Protein AF-A0A286IT12-F1 (afdb_monomer)

Sequence (92 aa):
MARIDINKPYEEFLKSQVEAGLFRSITAAAEDAIRRQMEDYENRRINSVLAEIAKGEADVLDGKTQVYSAELMSDIVKSSREEVRKKSQASV

Foldseek 3Di:
DDDDDDDPVVQVVLVVCVVVVVDVDSVRVVVVVVVVVVVVVVVVVVVVVVVVVVVVVVCVVVVVDDDDDPCVVVVVVVVVVVVVVVVVVVVD

Mean predicted aligned error: 8.27 Å

Secondary structure (DSSP, 8-state):
----PPPHHHHHHHHHHHHTTS-SSHHHHHHHHHHHHHHHHHHHHHHHHHHHHHHHHHHHHTT------TTHHHHHHHHHHHHHHHHHHTT-

Radius of gyration: 25.92 Å; Cα contacts (8 Å, |Δi|>4): 21; chains: 1; bounding box: 49×42×61 Å

pLDDT: mean 90.96, std 9.35, range [49.28, 97.62]

Solvent-accessible surface area (backbone atoms only — not comparable to full-atom values): 5444 Å² total; per-residue (Å²): 130,88,83,82,87,68,59,66,73,59,48,54,51,38,46,52,41,30,76,71,64,77,29,99,35,52,66,58,47,51,51,50,53,52,51,51,51,53,51,52,52,50,49,50,54,51,49,54,52,51,50,53,48,53,49,49,52,50,33,54,75,71,60,71,67,76,82,91,55,97,57,44,68,61,52,53,54,52,52,51,52,51,52,55,52,52,55,65,63,72,76,113

Structure (mmCIF, N/CA/C/O backbo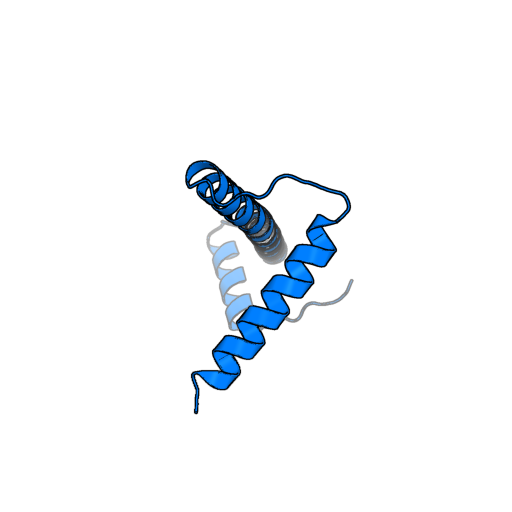ne):
data_AF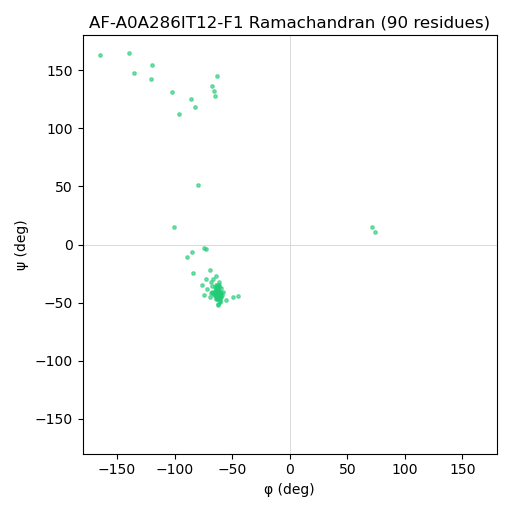-A0A286IT12-F1
#
_entry.id   AF-A0A286IT12-F1
#
loop_
_atom_site.group_PDB
_atom_site.id
_atom_site.type_symbol
_atom_site.label_atom_id
_atom_site.label_alt_id
_atom_site.label_comp_id
_atom_site.label_asym_id
_atom_site.label_entity_id
_atom_site.label_seq_id
_atom_site.pdbx_PDB_ins_code
_atom_site.Cartn_x
_atom_site.Cartn_y
_atom_site.Cartn_z
_atom_site.occupancy
_atom_site.B_iso_or_equiv
_atom_site.auth_seq_id
_atom_site.auth_comp_id
_atom_site.auth_asym_id
_atom_site.auth_atom_id
_atom_site.pdbx_PDB_model_num
ATOM 1 N N . MET A 1 1 ? 25.521 17.787 -5.384 1.00 52.12 1 MET A N 1
ATOM 2 C CA . MET A 1 1 ? 24.607 16.627 -5.495 1.00 52.12 1 MET A CA 1
ATOM 3 C C . MET A 1 1 ? 25.306 15.419 -4.905 1.00 52.12 1 MET A C 1
ATOM 5 O O . MET A 1 1 ? 26.480 15.232 -5.201 1.00 52.12 1 MET A O 1
ATOM 9 N N . ALA A 1 2 ? 24.631 14.654 -4.045 1.00 72.00 2 ALA A N 1
ATOM 10 C CA . ALA A 1 2 ? 25.167 13.386 -3.556 1.00 72.00 2 ALA A CA 1
ATOM 11 C C . ALA A 1 2 ? 25.222 12.380 -4.716 1.00 72.00 2 ALA A C 1
ATOM 13 O O . ALA A 1 2 ? 24.296 12.324 -5.525 1.00 72.00 2 ALA A O 1
ATOM 14 N N . ARG A 1 3 ? 26.320 11.631 -4.824 1.00 78.06 3 ARG A N 1
ATOM 15 C CA . ARG A 1 3 ? 26.474 10.574 -5.826 1.00 78.06 3 ARG A CA 1
ATOM 16 C C . ARG A 1 3 ? 25.865 9.296 -5.257 1.00 78.06 3 ARG A C 1
ATOM 18 O O . ARG A 1 3 ? 26.214 8.908 -4.147 1.00 78.06 3 ARG A O 1
ATOM 25 N N . ILE A 1 4 ? 24.935 8.689 -5.988 1.00 78.50 4 ILE A N 1
ATOM 26 C CA . ILE A 1 4 ? 24.367 7.386 -5.636 1.00 78.50 4 ILE A CA 1
ATOM 27 C C . ILE A 1 4 ? 25.152 6.346 -6.425 1.00 78.50 4 ILE A C 1
ATOM 29 O O . ILE A 1 4 ? 25.063 6.314 -7.653 1.00 78.50 4 ILE A O 1
ATOM 33 N N . ASP A 1 5 ? 25.931 5.528 -5.724 1.00 84.75 5 ASP A N 1
ATOM 34 C CA . ASP A 1 5 ? 26.612 4.392 -6.334 1.00 84.75 5 ASP A CA 1
ATOM 35 C C . ASP A 1 5 ? 25.632 3.219 -6.420 1.00 84.75 5 ASP A C 1
ATOM 37 O O . ASP A 1 5 ? 25.097 2.743 -5.418 1.00 84.75 5 ASP A O 1
ATOM 41 N N . ILE A 1 6 ? 25.355 2.793 -7.650 1.00 85.50 6 ILE A N 1
ATOM 42 C CA . ILE A 1 6 ? 24.410 1.723 -7.959 1.00 85.50 6 ILE A CA 1
ATOM 43 C C . ILE A 1 6 ? 25.214 0.458 -8.265 1.00 85.50 6 ILE A C 1
ATOM 45 O O . ILE A 1 6 ? 26.150 0.491 -9.060 1.00 85.50 6 ILE A O 1
ATOM 49 N N . ASN A 1 7 ? 24.852 -0.674 -7.652 1.00 90.81 7 ASN A N 1
ATOM 50 C CA . ASN A 1 7 ? 25.532 -1.939 -7.934 1.00 90.81 7 ASN A CA 1
ATOM 51 C C . ASN A 1 7 ? 25.343 -2.351 -9.402 1.00 90.81 7 ASN A C 1
ATOM 53 O O . ASN A 1 7 ? 24.262 -2.187 -9.971 1.00 90.81 7 ASN A O 1
ATOM 57 N N . LYS A 1 8 ? 26.380 -2.977 -9.969 1.00 91.06 8 LYS A N 1
ATOM 58 C CA . LYS A 1 8 ? 26.468 -3.349 -11.389 1.00 91.06 8 LYS A CA 1
ATOM 59 C C . LYS A 1 8 ? 25.202 -4.006 -11.976 1.00 91.06 8 LYS A C 1
ATOM 61 O O . LYS A 1 8 ? 24.786 -3.558 -13.039 1.00 91.06 8 LYS A O 1
ATOM 66 N N . PRO A 1 9 ? 24.525 -4.969 -11.312 1.00 93.44 9 PRO A N 1
ATOM 67 C CA . PRO A 1 9 ? 23.316 -5.580 -11.879 1.00 93.44 9 PRO A CA 1
ATOM 68 C C . PRO A 1 9 ? 22.168 -4.584 -12.096 1.00 93.44 9 PRO A C 1
ATOM 70 O O . PRO A 1 9 ? 21.441 -4.664 -13.082 1.00 93.44 9 PRO A O 1
ATOM 73 N N . TYR A 1 10 ? 22.007 -3.620 -11.188 1.00 93.25 10 TYR A N 1
ATOM 74 C CA . TYR A 1 10 ? 20.966 -2.599 -11.302 1.00 93.25 10 TYR A CA 1
ATOM 75 C C . TYR A 1 10 ? 21.343 -1.537 -12.335 1.00 93.25 10 TYR A C 1
ATOM 77 O O . TYR A 1 10 ? 20.478 -1.046 -13.051 1.00 93.25 10 TYR A O 1
ATOM 85 N N . GLU A 1 11 ? 22.630 -1.206 -12.454 1.00 93.25 11 GLU A N 1
ATOM 86 C CA . GLU A 1 11 ? 23.115 -0.307 -13.502 1.00 93.25 11 GLU A CA 1
ATOM 87 C C . GLU A 1 11 ? 22.905 -0.909 -14.902 1.00 93.25 11 GLU A C 1
ATOM 89 O O . GLU A 1 11 ? 22.419 -0.220 -15.797 1.00 93.25 11 GLU A O 1
ATOM 94 N N . GLU A 1 12 ? 23.219 -2.195 -15.086 1.00 95.50 12 GLU A N 1
ATOM 95 C CA . GLU A 1 12 ? 22.979 -2.934 -16.334 1.00 95.50 12 GLU A CA 1
ATOM 96 C C . GLU A 1 12 ? 21.490 -2.996 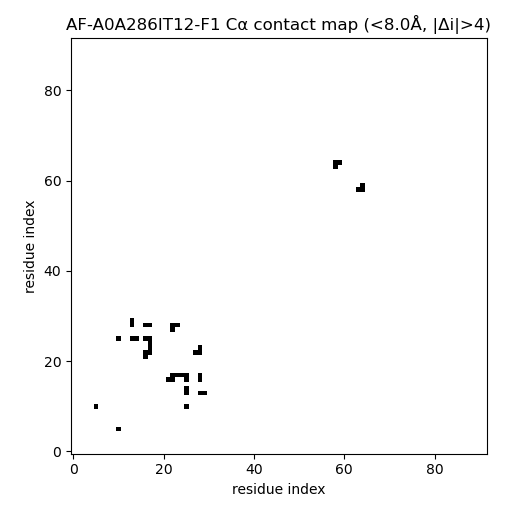-16.679 1.00 95.50 12 GLU A C 1
ATOM 98 O O . GLU A 1 12 ? 21.112 -2.762 -17.826 1.00 95.50 12 GLU A O 1
ATOM 103 N N . PHE A 1 13 ? 20.633 -3.225 -15.682 1.00 95.62 13 PHE A N 1
ATOM 104 C CA . PHE A 1 13 ? 19.188 -3.173 -15.873 1.00 95.62 13 PHE A CA 1
ATOM 105 C C . PHE A 1 13 ? 18.708 -1.775 -16.288 1.00 95.62 13 PHE A C 1
ATOM 107 O O . PHE A 1 13 ? 17.949 -1.637 -17.239 1.00 95.62 13 PHE A O 1
ATOM 114 N N . LEU A 1 14 ? 19.164 -0.706 -15.631 1.00 94.69 14 LEU A N 1
ATOM 115 C CA . LEU A 1 14 ? 18.769 0.652 -16.021 1.00 94.69 14 LEU A CA 1
ATOM 116 C C . LEU A 1 14 ? 19.273 1.015 -17.426 1.00 94.69 14 LEU A C 1
ATOM 118 O O . LEU A 1 14 ? 18.575 1.711 -18.162 1.00 94.69 14 LEU A O 1
ATOM 122 N N . LYS A 1 15 ? 20.457 0.526 -17.816 1.00 95.38 15 LYS A N 1
ATOM 123 C CA . LYS A 1 15 ? 20.990 0.674 -19.177 1.00 95.38 15 LYS A CA 1
ATOM 124 C C . LYS A 1 15 ? 20.114 -0.027 -20.209 1.00 95.38 15 LYS A C 1
ATOM 126 O O . LYS A 1 15 ? 19.749 0.615 -21.190 1.00 95.38 15 LYS A O 1
ATOM 131 N N . SER A 1 16 ? 19.704 -1.274 -19.969 1.00 97.19 16 SER A N 1
ATOM 132 C CA . SER A 1 16 ? 18.859 -2.009 -20.922 1.00 97.19 16 SER A CA 1
ATOM 133 C C . SER A 1 16 ? 17.504 -1.330 -21.148 1.00 97.19 16 SER A C 1
ATOM 135 O O . SER A 1 16 ? 16.993 -1.323 -22.266 1.00 97.19 16 SER A O 1
ATOM 137 N N . GLN A 1 17 ? 16.953 -0.666 -20.127 1.00 96.81 17 GLN A N 1
ATOM 138 C CA . GLN A 1 17 ? 15.711 0.104 -20.247 1.00 96.81 17 GLN A CA 1
ATOM 139 C C . GLN A 1 17 ? 15.875 1.361 -21.124 1.00 96.81 17 GLN A C 1
ATOM 141 O O . GLN A 1 17 ? 14.940 1.760 -21.820 1.00 96.81 17 GLN A O 1
ATOM 146 N N . VAL A 1 18 ? 17.057 1.985 -21.115 1.00 96.62 18 VAL A N 1
ATOM 147 C CA . VAL A 1 18 ? 17.387 3.111 -22.008 1.00 96.62 18 VAL A CA 1
ATOM 148 C C . VAL A 1 18 ? 17.641 2.618 -23.430 1.00 96.62 18 VAL A C 1
ATOM 150 O O . VAL A 1 18 ? 17.128 3.206 -24.377 1.00 96.62 18 VAL A O 1
ATOM 153 N N . GLU A 1 19 ? 18.381 1.520 -23.588 1.00 96.94 19 GLU A N 1
ATOM 154 C CA . GLU A 1 19 ? 18.651 0.894 -24.890 1.00 96.94 19 GLU A CA 1
ATOM 155 C C . GLU A 1 19 ? 17.365 0.421 -25.581 1.00 96.94 19 GLU A C 1
ATOM 157 O O . GLU A 1 19 ? 17.227 0.558 -26.794 1.00 96.94 19 GLU A O 1
ATOM 162 N N . ALA A 1 20 ? 16.383 -0.047 -24.806 1.00 96.81 20 ALA A N 1
ATOM 163 C CA . ALA A 1 20 ? 15.045 -0.384 -25.289 1.00 96.81 20 ALA A CA 1
ATOM 164 C C . ALA A 1 20 ? 14.180 0.845 -25.644 1.00 96.81 20 ALA A C 1
ATOM 166 O O . ALA A 1 20 ? 13.045 0.687 -26.093 1.00 96.81 20 ALA A O 1
ATOM 167 N N . GLY A 1 21 ? 14.673 2.068 -25.423 1.00 95.88 21 GLY A N 1
ATOM 168 C CA . GLY A 1 21 ? 13.953 3.311 -25.706 1.00 95.88 21 GLY A CA 1
ATOM 169 C C . GLY A 1 21 ? 12.829 3.641 -24.720 1.00 95.88 21 GLY A C 1
ATOM 170 O O . GLY A 1 21 ? 12.053 4.561 -24.974 1.00 95.88 21 GLY A O 1
ATOM 171 N N . LEU A 1 22 ? 12.728 2.928 -23.591 1.00 95.69 22 LEU A N 1
ATOM 172 C CA . LEU A 1 22 ? 11.688 3.165 -22.579 1.00 95.69 22 LEU A CA 1
ATOM 173 C C . LEU A 1 22 ? 11.946 4.448 -21.781 1.00 95.69 22 LEU A C 1
ATOM 175 O O . LEU A 1 22 ? 11.007 5.099 -21.327 1.00 95.69 22 LEU A O 1
ATOM 179 N N . PHE A 1 23 ? 13.218 4.825 -21.623 1.00 96.94 23 PHE A N 1
ATOM 180 C CA . PHE A 1 23 ? 13.625 6.042 -20.928 1.00 96.94 23 PHE A CA 1
ATOM 181 C C . PHE A 1 23 ? 14.708 6.791 -21.697 1.00 96.94 23 PHE A C 1
ATOM 183 O O . PHE A 1 23 ? 15.589 6.200 -22.311 1.00 96.94 23 PHE A O 1
ATOM 190 N N . ARG A 1 24 ? 14.690 8.123 -21.582 1.00 94.56 24 ARG A N 1
ATOM 191 C CA . ARG A 1 24 ? 15.694 9.013 -22.193 1.00 94.56 24 ARG A CA 1
ATOM 192 C C . ARG A 1 24 ? 17.091 8.911 -21.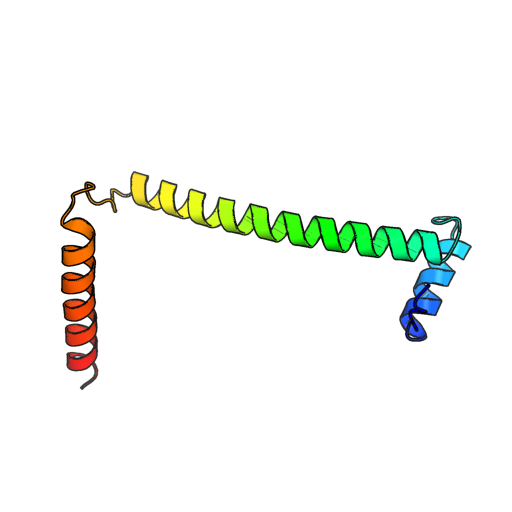565 1.00 94.56 24 ARG A C 1
ATOM 194 O O . ARG A 1 24 ? 18.059 9.362 -22.166 1.00 94.56 24 ARG A O 1
ATOM 201 N N . SER A 1 25 ? 17.189 8.423 -20.327 1.00 95.56 25 SER A N 1
ATOM 202 C CA . SER A 1 25 ? 18.445 8.295 -19.581 1.00 95.56 25 SER A CA 1
ATOM 203 C C . SER A 1 25 ? 18.290 7.379 -18.364 1.00 95.56 25 SER A C 1
ATOM 205 O O . SER A 1 25 ? 17.178 7.156 -17.882 1.00 95.56 25 SER A O 1
ATOM 207 N N . ILE A 1 26 ? 19.422 6.909 -17.826 1.00 93.19 26 ILE A N 1
ATOM 208 C CA . ILE A 1 26 ? 19.485 6.116 -16.585 1.00 93.19 26 ILE A CA 1
ATOM 209 C C . ILE A 1 26 ? 18.863 6.892 -15.4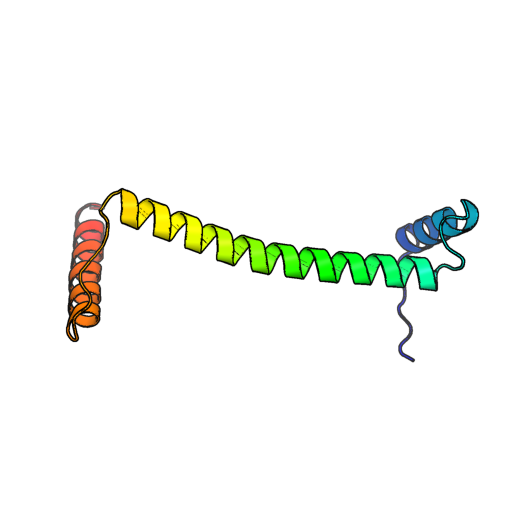19 1.00 93.19 26 ILE A C 1
ATOM 211 O O . ILE A 1 26 ? 18.121 6.324 -14.624 1.00 93.19 26 ILE A O 1
ATOM 215 N N . THR A 1 27 ? 19.118 8.202 -15.337 1.00 92.94 27 THR A N 1
ATOM 216 C CA . THR A 1 27 ? 18.542 9.069 -14.300 1.00 92.94 27 THR A CA 1
ATOM 217 C C . THR A 1 27 ? 17.019 9.089 -14.365 1.00 92.94 27 THR A C 1
ATOM 219 O O . THR A 1 27 ? 16.384 8.913 -13.336 1.00 92.94 27 THR A O 1
ATOM 222 N N . ALA A 1 28 ? 16.430 9.218 -15.559 1.00 93.75 28 ALA A N 1
ATOM 223 C CA . ALA A 1 28 ? 14.974 9.212 -15.709 1.00 93.75 28 ALA A CA 1
ATOM 224 C C . ALA A 1 28 ? 14.357 7.860 -15.307 1.00 93.75 28 ALA A C 1
ATOM 226 O O . ALA A 1 28 ? 13.303 7.827 -14.677 1.00 93.75 28 ALA A O 1
ATOM 227 N N . ALA A 1 29 ? 15.030 6.751 -15.629 1.00 94.69 29 ALA A N 1
ATOM 228 C CA . ALA A 1 29 ? 14.607 5.418 -15.203 1.00 94.69 29 ALA A CA 1
ATOM 229 C C . ALA A 1 29 ? 14.692 5.244 -13.673 1.00 94.69 29 ALA A C 1
ATOM 231 O O . ALA A 1 29 ? 13.786 4.682 -13.059 1.00 94.69 29 ALA A O 1
ATOM 232 N N . ALA A 1 30 ? 15.752 5.760 -13.043 1.00 93.62 30 ALA A N 1
ATOM 233 C CA . ALA A 1 30 ? 15.924 5.714 -11.592 1.00 93.62 30 ALA A CA 1
ATOM 234 C C . ALA A 1 30 ? 14.908 6.603 -10.850 1.00 93.62 30 ALA A C 1
ATOM 236 O O . ALA A 1 30 ? 14.342 6.176 -9.846 1.00 93.62 30 ALA A O 1
ATOM 237 N N . GLU A 1 31 ? 14.635 7.810 -11.353 1.00 94.25 31 GLU A N 1
ATOM 238 C CA . GLU A 1 31 ? 13.601 8.704 -10.817 1.00 94.25 31 GLU A CA 1
ATOM 239 C C . GLU A 1 31 ? 12.211 8.056 -10.880 1.00 94.25 31 GLU A C 1
ATOM 241 O O . GLU A 1 31 ? 11.470 8.107 -9.898 1.00 94.25 31 GLU A O 1
ATOM 246 N N . ASP A 1 32 ? 11.871 7.387 -11.990 1.00 95.81 32 ASP A N 1
ATOM 247 C CA . ASP A 1 32 ? 10.604 6.657 -12.112 1.00 95.81 32 ASP A CA 1
ATOM 248 C C . ASP A 1 32 ? 10.509 5.492 -11.118 1.00 95.81 32 ASP A C 1
ATOM 250 O O . ASP A 1 32 ? 9.467 5.295 -10.492 1.00 95.81 32 ASP A O 1
ATOM 254 N N . ALA A 1 33 ? 11.599 4.744 -10.922 1.00 93.44 33 ALA A N 1
ATOM 255 C CA . ALA A 1 33 ? 11.646 3.662 -9.943 1.00 93.44 33 ALA A CA 1
ATOM 256 C C . ALA A 1 33 ? 11.417 4.173 -8.509 1.00 93.44 33 ALA A C 1
ATOM 258 O O . ALA A 1 33 ? 10.632 3.585 -7.763 1.00 93.44 33 ALA A O 1
ATOM 259 N N . ILE A 1 34 ? 12.042 5.297 -8.139 1.00 94.69 34 ILE A N 1
ATOM 260 C CA . ILE A 1 34 ? 11.840 5.937 -6.830 1.00 94.69 34 ILE A CA 1
ATOM 261 C C . ILE A 1 34 ? 10.395 6.423 -6.689 1.00 94.69 34 ILE A C 1
ATOM 263 O O . ILE A 1 34 ? 9.762 6.165 -5.667 1.00 94.69 34 ILE A O 1
ATOM 267 N N . ARG A 1 35 ? 9.841 7.074 -7.720 1.00 96.81 35 ARG A N 1
ATOM 268 C CA . ARG A 1 35 ? 8.440 7.520 -7.731 1.00 96.81 35 ARG A CA 1
ATOM 269 C C . ARG A 1 35 ? 7.483 6.354 -7.472 1.00 96.81 35 ARG A C 1
ATOM 271 O O . ARG A 1 35 ? 6.625 6.462 -6.601 1.00 96.81 35 ARG A O 1
ATOM 278 N N . ARG A 1 36 ? 7.663 5.223 -8.162 1.00 96.50 36 ARG A N 1
ATOM 279 C CA . ARG A 1 36 ? 6.857 4.007 -7.944 1.00 96.50 36 ARG A CA 1
ATOM 280 C C . ARG A 1 36 ? 6.995 3.471 -6.524 1.00 96.50 36 ARG A C 1
ATOM 282 O O . ARG A 1 36 ? 6.000 3.108 -5.913 1.00 96.50 36 ARG A O 1
ATOM 289 N N . GLN A 1 37 ? 8.208 3.462 -5.972 1.00 96.19 37 GLN A N 1
ATOM 290 C CA . GLN A 1 37 ? 8.424 3.035 -4.591 1.00 96.19 37 GLN A CA 1
ATOM 291 C C . GLN A 1 37 ? 7.682 3.933 -3.588 1.00 96.19 37 GLN A C 1
ATOM 293 O O . GLN A 1 37 ? 7.136 3.432 -2.605 1.00 96.19 37 GLN A O 1
ATOM 298 N N . MET A 1 38 ? 7.646 5.247 -3.831 1.00 96.62 38 MET A N 1
ATOM 299 C CA . MET A 1 38 ? 6.885 6.190 -3.006 1.00 96.62 38 MET A CA 1
ATOM 300 C C . MET A 1 38 ? 5.375 5.944 -3.108 1.00 96.62 38 MET A C 1
ATOM 302 O O . MET A 1 38 ? 4.692 5.930 -2.086 1.00 96.62 38 MET A O 1
ATOM 306 N N . GLU A 1 39 ? 4.862 5.702 -4.315 1.00 97.44 39 GLU A N 1
ATOM 307 C CA . GLU A 1 39 ? 3.452 5.360 -4.542 1.00 97.44 39 GLU A CA 1
ATOM 308 C C . GLU A 1 39 ? 3.070 4.047 -3.854 1.00 97.44 39 GLU A C 1
ATOM 310 O O . GLU A 1 39 ? 2.067 3.989 -3.147 1.00 97.44 39 GLU A O 1
ATOM 315 N N . ASP A 1 40 ? 3.894 3.008 -3.982 1.00 97.25 40 ASP A N 1
ATOM 316 C CA . ASP A 1 40 ? 3.668 1.720 -3.326 1.00 97.25 40 ASP A CA 1
ATOM 317 C C . ASP A 1 40 ? 3.683 1.841 -1.802 1.00 97.25 40 ASP A C 1
ATOM 319 O O . ASP A 1 40 ? 2.873 1.211 -1.115 1.00 97.25 40 ASP A O 1
ATOM 323 N N . TYR A 1 41 ? 4.596 2.646 -1.256 1.00 96.56 41 TYR A N 1
ATOM 324 C CA . TYR A 1 41 ? 4.646 2.918 0.176 1.00 96.56 41 TYR A CA 1
ATOM 325 C C . TYR A 1 41 ? 3.350 3.578 0.661 1.00 96.56 41 TYR A C 1
ATOM 327 O O . TYR A 1 41 ? 2.758 3.133 1.647 1.00 96.56 41 TYR A O 1
ATOM 335 N N . GLU A 1 42 ? 2.875 4.592 -0.059 1.00 95.62 42 GLU A N 1
ATOM 336 C CA . GLU A 1 42 ? 1.646 5.299 0.294 1.00 95.62 42 GLU A CA 1
ATOM 337 C C . GLU A 1 42 ? 0.406 4.410 0.137 1.00 95.62 42 GLU A C 1
ATOM 339 O O . GLU A 1 42 ? -0.444 4.364 1.026 1.00 95.62 42 GLU A O 1
ATOM 344 N N . ASN A 1 43 ? 0.346 3.605 -0.925 1.00 96.88 43 ASN A N 1
ATOM 345 C CA . ASN A 1 43 ? -0.719 2.628 -1.130 1.00 96.88 43 ASN A CA 1
ATOM 346 C C . ASN A 1 43 ? -0.776 1.605 0.009 1.00 96.88 43 ASN A C 1
ATOM 348 O O . ASN A 1 43 ? -1.859 1.282 0.495 1.00 96.88 43 ASN A O 1
ATOM 352 N N . ARG A 1 44 ? 0.374 1.114 0.491 1.00 95.81 44 ARG A N 1
ATOM 353 C CA . ARG A 1 44 ? 0.419 0.214 1.658 1.00 95.81 44 ARG A CA 1
ATOM 354 C C . ARG A 1 44 ? -0.114 0.895 2.913 1.00 95.81 44 ARG A C 1
ATOM 356 O O . ARG A 1 44 ? -0.882 0.279 3.650 1.00 95.81 44 ARG A O 1
ATOM 363 N N . ARG A 1 45 ? 0.255 2.158 3.141 1.00 95.12 45 ARG A N 1
ATOM 364 C CA . ARG A 1 45 ? -0.239 2.947 4.274 1.00 95.12 45 ARG A CA 1
ATOM 365 C C . ARG A 1 45 ? -1.759 3.105 4.210 1.00 95.12 45 ARG A C 1
ATOM 367 O O . ARG A 1 45 ? -2.436 2.797 5.187 1.00 95.12 45 ARG A O 1
ATOM 374 N N . ILE A 1 46 ? -2.306 3.504 3.064 1.00 96.88 46 ILE A N 1
ATOM 375 C CA . ILE A 1 46 ? -3.755 3.652 2.863 1.00 96.88 46 ILE A CA 1
ATOM 376 C C . ILE A 1 46 ? -4.468 2.312 3.061 1.00 96.88 46 ILE A C 1
ATOM 378 O O . ILE A 1 46 ? -5.418 2.232 3.837 1.00 96.88 46 ILE A O 1
ATOM 382 N N . ASN A 1 47 ? -3.972 1.244 2.435 1.00 96.94 47 ASN A N 1
ATOM 383 C CA . ASN A 1 47 ? -4.574 -0.084 2.538 1.00 96.94 47 ASN A CA 1
ATOM 384 C C . ASN A 1 47 ? -4.561 -0.624 3.972 1.00 96.94 47 ASN A C 1
ATOM 386 O O . ASN A 1 47 ? -5.524 -1.270 4.371 1.00 96.94 47 ASN A O 1
ATOM 390 N N . SER A 1 48 ? -3.525 -0.333 4.768 1.00 96.56 48 SER A N 1
ATOM 391 C CA . SER A 1 48 ? -3.520 -0.713 6.187 1.00 96.56 48 SER A CA 1
ATOM 392 C C . SER A 1 48 ? -4.632 -0.027 6.982 1.00 96.56 48 SER A C 1
ATOM 394 O O . SER A 1 48 ? -5.283 -0.670 7.799 1.00 96.56 48 SER A O 1
ATOM 396 N N . VAL A 1 49 ? -4.912 1.249 6.699 1.00 97.25 49 VAL A N 1
ATOM 397 C CA . VAL A 1 49 ? -5.997 1.983 7.361 1.00 97.25 49 VAL A CA 1
ATOM 398 C C . VAL A 1 49 ? -7.352 1.440 6.917 1.00 97.25 49 VAL A C 1
ATOM 400 O O . VAL A 1 49 ? -8.209 1.186 7.757 1.00 97.25 49 VAL A O 1
ATOM 403 N N . LEU A 1 50 ? -7.537 1.206 5.615 1.00 97.62 50 LEU A N 1
ATOM 404 C CA . LEU A 1 50 ? -8.777 0.632 5.086 1.00 97.62 50 LEU A CA 1
ATOM 405 C C . LEU A 1 50 ? -9.047 -0.772 5.637 1.00 97.62 50 LEU A C 1
ATOM 407 O O . LEU A 1 50 ? -10.195 -1.095 5.920 1.00 97.62 50 LEU A O 1
ATOM 411 N N . ALA A 1 51 ? -8.009 -1.586 5.831 1.00 97.50 51 ALA A N 1
ATOM 412 C CA . ALA A 1 51 ? -8.146 -2.906 6.435 1.00 97.50 51 ALA A CA 1
ATOM 413 C C . ALA A 1 51 ? -8.634 -2.830 7.893 1.00 97.50 51 ALA A C 1
ATOM 415 O O . ALA A 1 51 ? -9.537 -3.576 8.269 1.00 97.50 51 ALA A O 1
ATOM 416 N N . GLU A 1 52 ? -8.092 -1.914 8.702 1.00 97.31 52 GLU A N 1
ATOM 417 C CA . GLU A 1 52 ? -8.558 -1.712 10.082 1.00 97.31 52 GLU A CA 1
ATOM 418 C C . GLU A 1 52 ? -9.981 -1.137 10.137 1.00 97.31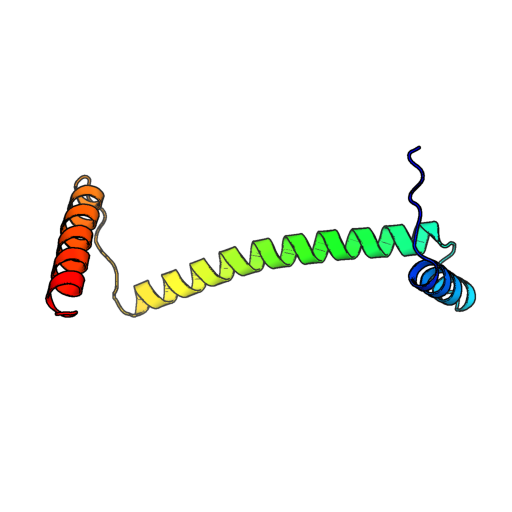 52 GLU A C 1
ATOM 420 O O . GLU A 1 52 ? -10.770 -1.542 10.990 1.00 97.31 52 GLU A O 1
ATOM 425 N N . ILE A 1 53 ? -10.351 -0.252 9.203 1.00 97.44 53 ILE A N 1
ATOM 426 C CA . ILE A 1 53 ? -11.734 0.236 9.074 1.00 97.44 53 ILE A CA 1
ATOM 427 C C . ILE A 1 53 ? -12.677 -0.922 8.743 1.00 97.44 53 ILE A C 1
ATOM 429 O O . ILE A 1 53 ? -13.655 -1.117 9.455 1.00 97.44 53 ILE A O 1
ATOM 433 N N . ALA A 1 54 ? -12.364 -1.723 7.721 1.00 97.38 54 ALA A N 1
ATOM 434 C CA . ALA A 1 54 ? -13.192 -2.859 7.316 1.00 97.38 54 ALA A CA 1
ATOM 435 C C . ALA A 1 54 ? -13.358 -3.884 8.449 1.00 97.38 54 ALA A C 1
ATOM 437 O O . ALA A 1 54 ? -14.435 -4.448 8.641 1.00 97.38 54 ALA A O 1
ATOM 438 N N . LYS A 1 55 ? -12.302 -4.099 9.241 1.00 96.50 55 LYS A N 1
ATOM 439 C CA . LYS A 1 55 ? -12.366 -4.918 10.454 1.00 96.50 55 LYS A CA 1
ATOM 440 C C . LYS A 1 55 ? -13.312 -4.313 11.495 1.00 96.50 55 LYS A C 1
ATOM 442 O O . LYS A 1 55 ? -14.149 -5.032 12.031 1.00 96.50 55 LYS A O 1
ATOM 447 N N . GLY A 1 56 ? -13.216 -3.008 11.748 1.00 95.19 56 GLY A N 1
ATOM 448 C CA . GLY A 1 56 ? -14.130 -2.301 12.645 1.00 95.19 56 GLY A CA 1
ATOM 449 C C . GLY A 1 56 ? -15.587 -2.358 12.177 1.00 95.19 56 GLY A C 1
ATOM 450 O O . GLY A 1 56 ? -16.479 -2.594 12.985 1.00 95.19 56 GLY A O 1
ATOM 451 N N . GLU A 1 57 ? -15.842 -2.208 10.876 1.00 96.81 57 GLU A N 1
ATOM 452 C CA . GLU A 1 57 ? -17.180 -2.342 10.286 1.00 96.81 57 GLU A CA 1
ATOM 453 C C . GLU A 1 57 ? -17.748 -3.754 10.477 1.00 96.81 57 GLU A C 1
ATOM 455 O O . GLU A 1 57 ? -18.909 -3.903 10.859 1.00 96.81 57 GLU A O 1
ATOM 460 N N . ALA A 1 58 ? -16.927 -4.789 10.279 1.00 96.56 58 ALA A N 1
ATOM 461 C CA . ALA A 1 58 ? -17.323 -6.167 10.550 1.00 96.56 58 ALA A CA 1
ATOM 462 C C . ALA A 1 58 ? -17.652 -6.387 12.038 1.00 96.56 58 ALA A C 1
ATOM 464 O O . ALA A 1 58 ? -18.681 -6.982 12.354 1.00 96.56 58 ALA A O 1
ATOM 465 N N . ASP A 1 59 ? -16.841 -5.852 12.956 1.00 95.69 59 ASP A N 1
ATOM 466 C CA . ASP A 1 59 ? -17.103 -5.942 14.398 1.00 95.69 59 ASP A CA 1
ATOM 467 C C . ASP A 1 59 ? -18.402 -5.212 14.798 1.00 95.69 59 ASP A C 1
ATOM 469 O O . ASP A 1 59 ? -19.145 -5.699 15.654 1.00 95.69 59 ASP A O 1
ATOM 473 N N . VAL A 1 60 ? -18.727 -4.087 14.150 1.00 94.31 60 VAL A N 1
ATOM 474 C CA . VAL A 1 60 ? -20.009 -3.384 14.333 1.00 94.31 60 VAL A CA 1
ATOM 475 C C . VAL A 1 60 ? -21.184 -4.244 13.87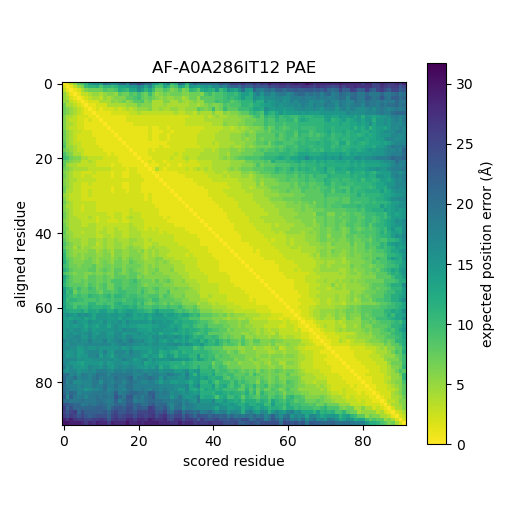0 1.00 94.31 60 VAL A C 1
ATOM 477 O O . VAL A 1 60 ? -22.163 -4.374 14.608 1.00 94.31 60 VAL A O 1
ATOM 480 N N . LEU A 1 61 ? -21.090 -4.850 12.683 1.00 95.88 61 LEU A N 1
ATOM 481 C CA . LEU A 1 61 ? -22.137 -5.723 12.140 1.00 95.88 61 LEU A CA 1
ATOM 482 C C . LEU A 1 61 ? -22.356 -6.974 13.000 1.00 95.88 61 LEU A C 1
ATOM 484 O O . LEU A 1 61 ? -23.497 -7.387 13.203 1.00 95.88 61 LEU A O 1
ATOM 488 N N . ASP A 1 62 ? -21.281 -7.525 13.559 1.00 95.88 62 ASP A N 1
ATOM 489 C CA . ASP A 1 62 ? -21.315 -8.663 14.481 1.00 95.88 62 ASP A CA 1
ATOM 490 C C . ASP A 1 62 ? -21.813 -8.287 15.893 1.00 95.88 62 ASP A C 1
ATOM 492 O O . ASP A 1 62 ? -21.914 -9.149 16.769 1.00 95.88 62 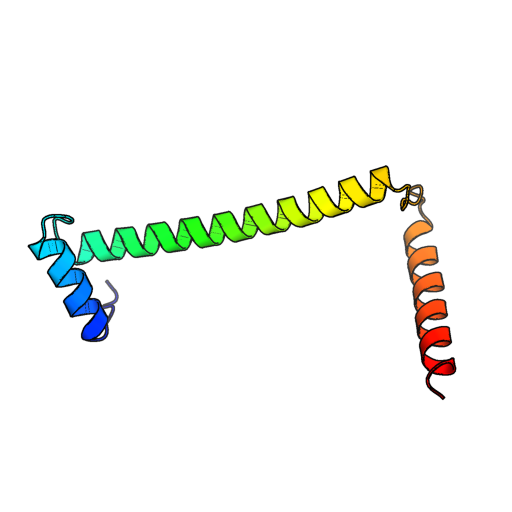ASP A O 1
ATOM 496 N N . GLY A 1 63 ? -22.091 -7.006 16.159 1.00 92.88 63 GLY A N 1
ATOM 497 C CA . GLY A 1 63 ? -22.518 -6.521 17.472 1.00 92.88 63 GLY A CA 1
ATOM 498 C C . GLY A 1 63 ? -21.410 -6.529 18.532 1.00 92.88 63 GLY A C 1
ATOM 499 O O . GLY A 1 63 ? -21.697 -6.374 19.720 1.00 92.88 63 GLY A O 1
ATOM 500 N N . LYS A 1 64 ? -20.139 -6.662 18.135 1.00 90.38 64 LYS A N 1
ATOM 501 C CA . LYS A 1 64 ? -18.957 -6.642 19.016 1.00 90.38 64 LYS A CA 1
ATOM 502 C C . LYS A 1 64 ? -18.561 -5.209 19.383 1.00 90.38 64 LYS A C 1
ATOM 504 O O . LYS A 1 64 ? -17.414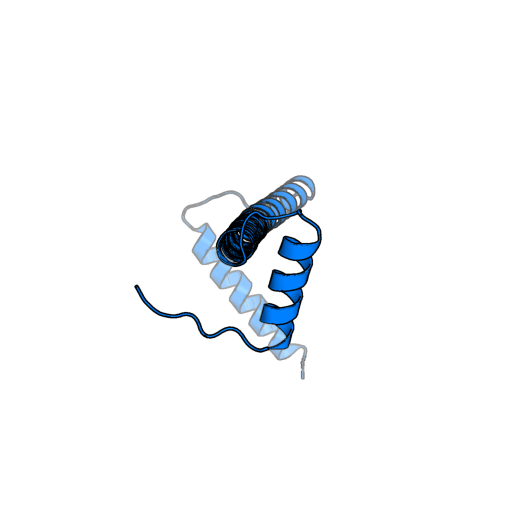 -4.798 19.233 1.00 90.38 64 LYS A O 1
ATOM 509 N N . THR A 1 65 ? -19.522 -4.428 19.865 1.00 89.88 65 THR A N 1
ATOM 510 C CA . THR A 1 65 ? -19.323 -3.020 20.231 1.00 89.88 65 THR A CA 1
ATOM 511 C C . THR A 1 65 ? -19.630 -2.791 21.705 1.00 89.88 65 THR A C 1
ATOM 513 O O . THR A 1 65 ? -20.396 -3.529 22.324 1.00 89.88 65 THR A O 1
ATOM 516 N N . GLN A 1 66 ? -19.019 -1.760 22.284 1.00 87.06 66 GLN A N 1
ATOM 517 C CA . GLN A 1 66 ? -19.376 -1.246 23.604 1.00 87.06 66 GLN A CA 1
ATOM 518 C C . GLN A 1 66 ? -19.793 0.214 23.475 1.00 87.06 66 GLN A C 1
ATOM 520 O O . GLN A 1 66 ? -19.218 0.973 22.694 1.00 87.06 66 GLN A O 1
ATOM 525 N N . VAL A 1 67 ? -20.800 0.605 24.252 1.00 89.88 67 VAL A N 1
ATOM 526 C CA . VAL A 1 67 ? -21.242 1.998 24.323 1.00 89.88 67 VAL A CA 1
ATOM 527 C C . VAL A 1 67 ? -20.128 2.834 24.944 1.00 89.88 67 VAL A C 1
ATOM 529 O O . VAL A 1 67 ? -19.571 2.472 25.978 1.00 89.88 67 VAL A O 1
ATOM 532 N N . TYR A 1 68 ? -19.813 3.964 24.316 1.00 91.06 68 TYR A N 1
ATOM 533 C CA . TYR A 1 68 ? -18.848 4.903 24.868 1.00 91.06 68 TYR A CA 1
ATOM 534 C C . TYR A 1 68 ? -19.361 5.514 26.180 1.00 91.06 68 TYR A C 1
ATOM 536 O O . TYR A 1 68 ? -20.460 6.067 26.231 1.00 91.06 68 TYR A O 1
ATOM 544 N N . SER A 1 69 ? -18.538 5.447 27.224 1.00 94.19 69 SER A N 1
ATOM 545 C CA . SER A 1 69 ? -18.743 6.097 28.520 1.00 94.19 69 SER A CA 1
ATOM 546 C C . SER A 1 69 ? -17.418 6.672 29.026 1.00 94.19 69 SER A C 1
ATOM 548 O O . SER A 1 69 ? -16.346 6.314 28.528 1.00 94.19 69 SER A O 1
ATOM 550 N N . ALA A 1 70 ? -17.467 7.558 30.023 1.00 94.69 70 ALA A N 1
ATOM 551 C CA . ALA A 1 70 ? -16.252 8.116 30.621 1.00 94.69 70 ALA A CA 1
ATOM 552 C C . ALA A 1 70 ? -15.407 7.034 31.326 1.00 94.69 70 ALA A C 1
ATOM 554 O O . ALA A 1 70 ? -14.184 7.140 31.413 1.00 94.69 70 ALA A O 1
ATOM 555 N N . GLU A 1 71 ? -16.055 5.967 31.787 1.00 94.25 71 GLU A N 1
ATOM 556 C CA . GLU A 1 71 ? -15.455 4.859 32.523 1.00 94.25 71 GLU A CA 1
ATOM 557 C C . GLU A 1 71 ? -14.941 3.733 31.612 1.00 94.25 71 GLU A C 1
ATOM 559 O O . GLU A 1 71 ? -14.177 2.886 32.079 1.00 94.25 71 GLU A O 1
ATOM 564 N N . LEU A 1 72 ? -15.279 3.750 30.315 1.00 91.50 72 LEU A N 1
ATOM 565 C CA . LEU A 1 72 ? -15.003 2.671 29.358 1.00 91.50 72 LEU A CA 1
ATOM 566 C C . LEU A 1 72 ? -13.546 2.188 29.399 1.00 91.50 72 LEU A C 1
ATOM 568 O O . LEU A 1 72 ? -13.279 0.990 29.447 1.00 91.50 72 LEU A O 1
ATOM 572 N N . MET A 1 73 ? -12.582 3.111 29.427 1.00 90.19 73 MET A N 1
ATOM 573 C CA . MET A 1 73 ? -11.162 2.744 29.456 1.00 90.19 73 MET A CA 1
ATOM 574 C C . MET A 1 73 ? -10.776 2.010 30.750 1.00 90.19 73 MET A C 1
ATOM 576 O O . MET A 1 73 ? -9.979 1.072 30.724 1.00 90.19 73 MET A O 1
ATOM 580 N N . SER A 1 74 ? -11.357 2.404 31.885 1.00 91.31 74 SER A N 1
ATOM 581 C CA . SER A 1 74 ? -11.148 1.727 33.171 1.00 91.31 74 SER A CA 1
ATOM 582 C C . SER A 1 74 ? -11.679 0.294 33.124 1.00 91.31 74 SER A C 1
ATOM 584 O O . SER A 1 74 ? -11.011 -0.636 33.585 1.00 91.31 74 SER A O 1
ATOM 586 N N . ASP A 1 75 ? -12.839 0.100 32.502 1.00 89.12 75 ASP A N 1
ATOM 587 C CA . ASP A 1 75 ? -13.487 -1.205 32.379 1.00 89.12 75 ASP A CA 1
ATOM 588 C C . ASP A 1 75 ? -12.748 -2.130 31.398 1.00 89.12 75 ASP A C 1
ATOM 590 O O . ASP A 1 75 ? -12.543 -3.314 31.690 1.00 89.12 75 ASP A O 1
ATOM 594 N N . ILE A 1 76 ? -12.228 -1.585 30.292 1.00 89.88 76 ILE A N 1
ATOM 595 C CA . ILE A 1 76 ? -11.335 -2.303 29.366 1.00 89.88 76 ILE A CA 1
ATOM 596 C C . ILE A 1 76 ? -10.065 -2.771 30.091 1.00 89.88 76 ILE A C 1
ATOM 598 O O . ILE A 1 76 ? -9.648 -3.922 29.952 1.00 89.88 76 ILE A O 1
ATOM 602 N N . VAL A 1 77 ? -9.444 -1.912 30.904 1.00 91.81 77 VAL A N 1
ATOM 603 C CA . VAL A 1 77 ? -8.224 -2.277 31.641 1.00 91.81 77 VAL A CA 1
ATOM 604 C C . VAL A 1 77 ? -8.501 -3.374 32.671 1.00 91.81 77 VAL A C 1
ATOM 606 O O . VAL A 1 77 ? -7.705 -4.309 32.799 1.00 91.81 77 VAL A O 1
ATOM 609 N N . LYS A 1 78 ? -9.614 -3.286 33.410 1.00 91.88 78 LYS A N 1
ATOM 610 C CA . LYS A 1 78 ? -10.001 -4.311 34.393 1.00 91.88 78 LYS A CA 1
ATOM 611 C C . LYS A 1 78 ? -10.254 -5.661 33.725 1.00 91.88 78 LYS A C 1
ATOM 613 O O . LYS A 1 78 ? -9.621 -6.642 34.112 1.00 91.88 78 LYS A O 1
ATOM 618 N N . SER A 1 79 ? -11.099 -5.694 32.694 1.00 88.62 79 SER A N 1
ATOM 619 C CA . SER A 1 79 ? -11.416 -6.922 31.950 1.00 88.62 79 SER A CA 1
ATOM 620 C C . SER A 1 79 ? -10.166 -7.559 31.335 1.00 88.62 79 SER A C 1
ATOM 622 O O . SER A 1 79 ? -9.934 -8.754 31.511 1.00 88.62 79 SER A O 1
ATOM 624 N N . SER A 1 80 ? -9.281 -6.757 30.734 1.00 87.44 80 SER A N 1
ATOM 625 C CA . SER A 1 80 ? -8.015 -7.244 30.169 1.00 87.44 80 SER A CA 1
ATOM 626 C C . SER A 1 80 ? -7.110 -7.893 31.224 1.00 87.44 80 SER A C 1
ATOM 628 O O . SER A 1 80 ? -6.528 -8.953 30.989 1.00 87.44 80 SER A O 1
ATOM 630 N N . ARG A 1 81 ? -6.996 -7.294 32.419 1.00 90.25 81 ARG A N 1
ATOM 631 C CA . ARG A 1 81 ? -6.211 -7.870 33.528 1.00 90.25 81 ARG A CA 1
ATOM 632 C C . ARG A 1 81 ? -6.788 -9.200 34.007 1.00 90.25 81 ARG A C 1
ATOM 634 O O . ARG A 1 81 ? -6.028 -10.117 34.322 1.00 90.25 81 ARG A O 1
ATOM 641 N N . GLU A 1 82 ? -8.111 -9.315 34.057 1.00 89.56 82 GLU A N 1
ATOM 642 C CA . GLU A 1 82 ? -8.793 -10.556 34.425 1.00 89.56 82 GLU A CA 1
ATOM 643 C C . GLU A 1 82 ? -8.583 -11.661 33.386 1.00 89.56 82 GLU A C 1
ATOM 645 O O . GLU A 1 82 ? -8.312 -12.802 33.765 1.00 89.56 82 GLU A O 1
ATOM 650 N N . GLU A 1 83 ? -8.637 -11.343 32.091 1.00 88.88 83 GLU A N 1
ATOM 651 C CA . GLU A 1 83 ? -8.345 -12.310 31.028 1.00 88.88 83 GLU A CA 1
ATOM 652 C C . GLU A 1 83 ? -6.902 -12.815 31.074 1.00 88.88 83 GLU A C 1
ATOM 654 O O . GLU A 1 83 ? -6.665 -14.022 30.978 1.00 88.88 83 GLU A O 1
ATOM 659 N N . VAL A 1 84 ? -5.931 -11.916 31.265 1.00 89.69 84 VAL A N 1
ATOM 660 C CA . VAL A 1 84 ? -4.515 -12.290 31.405 1.00 89.69 84 VAL A CA 1
ATOM 661 C C . VAL A 1 84 ? -4.320 -13.206 32.615 1.00 89.69 84 VAL A C 1
ATOM 663 O O . VAL A 1 84 ? -3.660 -14.242 32.507 1.00 89.69 84 VAL A O 1
ATOM 666 N N . ARG A 1 85 ? -4.950 -12.883 33.752 1.00 85.50 85 ARG A N 1
ATOM 667 C CA . ARG A 1 85 ? -4.902 -13.719 34.959 1.00 85.50 85 ARG A CA 1
ATOM 668 C C . ARG A 1 85 ? -5.516 -15.101 34.717 1.00 85.50 85 ARG A C 1
ATOM 670 O O . ARG A 1 85 ? -4.897 -16.098 35.082 1.00 85.50 85 ARG A O 1
ATOM 677 N N . LYS A 1 86 ? -6.671 -15.186 34.048 1.00 83.62 86 LYS A N 1
ATOM 678 C CA . LYS A 1 86 ? -7.304 -16.467 33.679 1.00 83.62 86 LYS A CA 1
ATOM 679 C C . LYS A 1 86 ? -6.415 -17.304 32.754 1.00 83.62 86 LYS A C 1
ATOM 681 O O . LYS A 1 86 ? -6.241 -18.492 33.002 1.00 83.62 86 LYS A O 1
ATOM 686 N N . LYS A 1 87 ? -5.783 -16.693 31.744 1.00 80.50 87 LYS A N 1
ATOM 687 C CA . LYS A 1 87 ? -4.839 -17.384 30.842 1.00 80.50 87 LYS A CA 1
ATOM 688 C C . LYS A 1 87 ? -3.607 -17.923 31.578 1.00 80.50 87 LYS A C 1
ATOM 690 O O . LYS A 1 87 ? -3.187 -19.045 31.307 1.00 80.50 87 LYS A O 1
ATOM 695 N N . SER A 1 88 ? -3.067 -17.168 32.539 1.00 75.06 88 SER A N 1
ATOM 696 C CA . SER A 1 88 ? -1.941 -17.629 33.367 1.00 75.06 88 SER A CA 1
ATOM 697 C C . SER A 1 88 ? -2.289 -18.802 34.292 1.00 75.06 88 SER A C 1
ATOM 699 O O . SER A 1 88 ? -1.427 -19.627 34.566 1.00 75.06 88 SER A O 1
ATOM 701 N N . GLN A 1 89 ? -3.545 -18.909 34.738 1.00 69.12 89 GLN A N 1
ATOM 702 C CA . GLN A 1 89 ? -4.015 -20.004 35.595 1.00 69.12 89 GLN A CA 1
ATOM 703 C C . GLN A 1 89 ? -4.416 -21.261 34.811 1.00 69.12 89 GLN A C 1
ATOM 705 O O . GLN A 1 89 ? -4.376 -22.345 35.370 1.00 69.12 89 GLN A O 1
ATOM 710 N N . ALA A 1 90 ? -4.783 -21.127 33.533 1.00 66.81 90 ALA A N 1
ATOM 711 C CA . ALA A 1 90 ? -5.128 -22.248 32.653 1.00 66.81 90 ALA A CA 1
ATOM 712 C C . ALA A 1 90 ? -3.911 -22.914 31.975 1.00 66.81 90 ALA A C 1
ATOM 714 O O . ALA A 1 90 ? -4.077 -23.909 31.276 1.00 66.81 90 ALA A O 1
ATOM 715 N N . SER A 1 91 ? -2.708 -22.350 32.136 1.00 58.03 91 SER A N 1
ATOM 716 C CA . SER A 1 91 ? -1.453 -22.864 31.554 1.00 58.03 91 SER A CA 1
ATOM 717 C C . SER A 1 91 ? -0.598 -23.660 32.560 1.00 58.03 91 SER A C 1
ATOM 719 O O . SER A 1 91 ? 0.586 -23.884 32.308 1.00 58.03 91 SER A O 1
ATOM 721 N N . VAL A 1 92 ? -1.188 -24.053 33.696 1.00 49.28 92 VAL A N 1
ATOM 722 C CA . VAL A 1 92 ? -0.626 -24.923 34.748 1.00 49.28 92 VAL A CA 1
ATOM 723 C C . VAL A 1 92 ? -1.532 -26.137 34.884 1.00 49.28 92 VAL A C 1
ATOM 725 O O . VAL A 1 92 ? -0.987 -27.255 34.989 1.00 49.28 92 VAL A O 1
#